Protein AF-A0A8T2MST5-F1 (afdb_monomer_lite)

Organism: NCBI:txid121402

Foldseek 3Di:
DDPPPPPDDDDQQAEEDADDPPPCLVVVLVVVVVVCVVVVFFEFDFPDPDQAQDPPDADDQVRGHPRDPPDDGRYYRGHGHHDLCHVQQQLSVPAPDPVSCVVPLVVSADPPDPRRVHSFDVVCVVLVHDSPDDDDPVNVVVSVVVVD

Structure (mmCIF, N/CA/C/O backbone):
data_AF-A0A8T2MST5-F1
#
_entry.id   AF-A0A8T2MST5-F1
#
loop_
_atom_site.group_PDB
_atom_site.id
_atom_site.type_symbol
_atom_site.label_atom_id
_atom_site.label_alt_id
_atom_site.label_comp_id
_atom_site.label_asym_id
_atom_site.label_entity_id
_atom_site.label_seq_id
_atom_site.pdbx_PDB_ins_code
_atom_site.Cartn_x
_atom_site.Cartn_y
_atom_site.Cartn_z
_atom_site.occupancy
_atom_site.B_iso_or_equiv
_atom_site.auth_seq_id
_atom_site.auth_comp_id
_atom_site.auth_asym_id
_atom_site.auth_atom_id
_atom_site.pdbx_PDB_model_num
ATOM 1 N N . MET A 1 1 ? 18.156 -31.253 3.509 1.00 41.34 1 MET A N 1
ATOM 2 C CA . MET A 1 1 ? 17.808 -29.855 3.189 1.00 41.34 1 MET A CA 1
ATOM 3 C C . MET A 1 1 ? 16.975 -29.353 4.345 1.00 41.34 1 MET A C 1
ATOM 5 O O . MET A 1 1 ? 15.793 -29.662 4.414 1.00 41.34 1 MET A O 1
ATOM 9 N N . ASP A 1 2 ? 17.625 -28.700 5.302 1.00 43.78 2 ASP A N 1
ATOM 10 C CA . ASP A 1 2 ? 16.955 -28.178 6.487 1.00 43.78 2 ASP A CA 1
ATOM 11 C C . ASP A 1 2 ? 16.203 -26.911 6.095 1.00 43.78 2 ASP A C 1
ATOM 13 O O . ASP A 1 2 ? 16.801 -25.905 5.710 1.00 43.78 2 ASP A O 1
ATOM 17 N N . PHE A 1 3 ? 14.874 -26.973 6.151 1.00 49.59 3 PHE A N 1
ATOM 18 C CA . PHE A 1 3 ? 14.028 -25.793 6.070 1.00 49.59 3 PHE A CA 1
ATOM 19 C C . PHE A 1 3 ? 14.332 -24.936 7.299 1.00 49.59 3 PHE A C 1
ATOM 21 O O . PHE A 1 3 ? 13.795 -25.176 8.378 1.00 49.59 3 PHE A O 1
ATOM 28 N N . LEU A 1 4 ? 15.245 -23.975 7.143 1.00 56.22 4 LEU A N 1
ATOM 29 C CA . LEU A 1 4 ? 15.565 -22.970 8.149 1.00 56.22 4 LEU A CA 1
ATOM 30 C C . LEU A 1 4 ? 14.252 -22.398 8.694 1.00 56.22 4 LEU A C 1
ATOM 32 O O . LEU A 1 4 ? 13.506 -21.732 7.973 1.00 56.22 4 LEU A O 1
ATOM 36 N N . THR A 1 5 ? 13.947 -22.686 9.959 1.00 59.44 5 THR A N 1
ATOM 37 C CA . THR A 1 5 ? 12.788 -22.122 10.647 1.00 59.44 5 THR A CA 1
ATOM 38 C C . THR A 1 5 ? 12.939 -20.609 10.632 1.00 59.44 5 THR A C 1
ATOM 40 O O . THR A 1 5 ? 13.826 -20.064 11.292 1.00 59.44 5 THR A O 1
ATOM 43 N N . ALA A 1 6 ? 12.111 -19.938 9.830 1.00 60.19 6 ALA A N 1
ATOM 44 C CA . ALA A 1 6 ? 12.142 -18.491 9.713 1.00 60.19 6 ALA A CA 1
ATOM 45 C C . ALA A 1 6 ? 12.014 -17.859 11.111 1.00 60.19 6 ALA A C 1
ATOM 47 O O . ALA A 1 6 ? 11.219 -18.337 11.927 1.00 60.19 6 ALA A O 1
ATOM 48 N N . PRO A 1 7 ? 12.781 -16.796 11.411 1.00 75.12 7 PRO A N 1
ATOM 49 C CA . PRO A 1 7 ? 12.724 -16.163 12.717 1.00 75.12 7 PRO A CA 1
ATOM 50 C C . PRO A 1 7 ? 11.289 -15.701 13.024 1.00 75.12 7 PRO A C 1
ATOM 52 O O . PRO A 1 7 ? 10.590 -15.226 12.118 1.00 75.12 7 PRO A O 1
ATOM 55 N N . PRO A 1 8 ? 10.839 -15.800 14.288 1.00 78.75 8 PRO A N 1
ATOM 56 C CA . PRO A 1 8 ? 9.490 -15.406 14.674 1.00 78.75 8 PRO A CA 1
ATOM 57 C C . PRO A 1 8 ? 9.236 -13.944 14.288 1.00 78.75 8 PRO A C 1
ATOM 59 O O . PRO A 1 8 ? 10.030 -13.053 14.598 1.00 78.75 8 PRO A O 1
ATOM 62 N N . CYS A 1 9 ? 8.134 -13.680 13.581 1.00 79.44 9 CYS A N 1
ATOM 63 C CA . CYS A 1 9 ? 7.787 -12.336 13.131 1.00 79.44 9 CYS A CA 1
ATOM 64 C C . CYS A 1 9 ? 6.369 -11.932 13.545 1.00 79.44 9 CYS A C 1
ATOM 66 O O . CYS A 1 9 ? 5.465 -12.756 13.649 1.00 79.44 9 CYS A O 1
ATOM 68 N N . SER A 1 10 ? 6.179 -10.632 13.785 1.00 82.75 10 SER A N 1
ATOM 69 C CA . SER A 1 10 ? 4.863 -10.050 14.037 1.00 82.75 10 SER A CA 1
ATOM 70 C C . SER A 1 10 ? 4.224 -9.562 12.732 1.00 82.75 10 SER A C 1
ATOM 72 O O . SER A 1 10 ? 4.914 -8.959 11.892 1.00 82.75 10 SER A O 1
ATOM 74 N N . PRO A 1 11 ? 2.909 -9.781 12.548 1.00 84.44 11 PRO A N 1
ATOM 75 C CA . PRO A 1 11 ? 2.218 -9.392 11.330 1.00 84.44 11 PRO A CA 1
ATOM 76 C C . PRO A 1 11 ? 2.273 -7.875 11.121 1.00 84.44 11 PRO A C 1
ATOM 78 O O . PRO A 1 11 ? 2.083 -7.080 12.047 1.00 84.44 11 PRO A O 1
ATOM 81 N N . LYS A 1 12 ? 2.524 -7.450 9.879 1.00 81.88 12 LYS A N 1
ATOM 82 C CA . LYS A 1 12 ? 2.543 -6.027 9.525 1.00 81.88 12 LYS A CA 1
ATOM 83 C C . LYS A 1 12 ? 1.119 -5.538 9.303 1.00 81.88 12 LYS A C 1
ATOM 85 O O . LYS A 1 1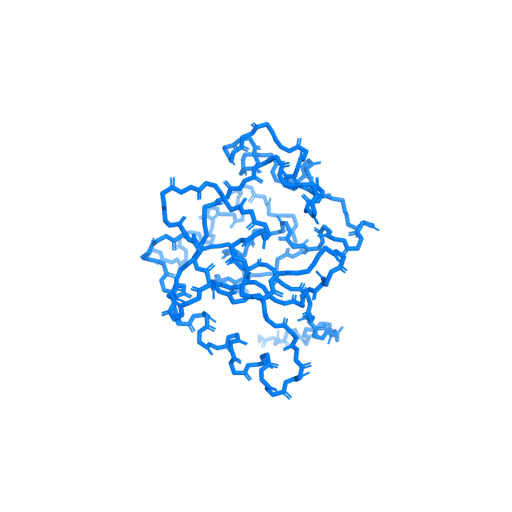2 ? 0.417 -6.008 8.417 1.00 81.88 12 LYS A O 1
ATOM 90 N N . ARG A 1 13 ? 0.700 -4.593 10.144 1.00 81.19 13 ARG A N 1
ATOM 91 C CA . ARG A 1 13 ? -0.658 -4.037 10.140 1.00 81.19 13 ARG A CA 1
ATOM 92 C C . ARG A 1 13 ? -0.780 -2.767 9.312 1.00 81.19 13 ARG A C 1
ATOM 94 O O . ARG A 1 13 ? -1.859 -2.501 8.812 1.00 81.19 13 ARG A O 1
ATOM 101 N N . HIS A 1 14 ? 0.318 -2.037 9.104 1.00 83.38 14 HIS A N 1
ATOM 102 C CA . HIS A 1 14 ? 0.287 -0.800 8.335 1.00 83.38 14 HIS A CA 1
ATOM 103 C C . HIS A 1 14 ? 1.078 -0.896 7.030 1.00 83.38 14 HIS A C 1
ATOM 105 O O . HIS A 1 14 ? 2.312 -0.895 7.048 1.00 83.38 14 HIS A O 1
ATOM 111 N N . VAL A 1 15 ? 0.377 -0.959 5.899 1.00 82.56 15 VAL A N 1
ATOM 112 C CA . VAL A 1 15 ? 0.960 -1.294 4.592 1.00 82.56 15 VAL A CA 1
ATOM 113 C C . VAL A 1 15 ? 0.421 -0.360 3.511 1.00 82.56 15 VAL A C 1
ATOM 115 O O . VAL A 1 15 ? -0.779 -0.144 3.399 1.00 82.56 15 VAL A O 1
ATOM 118 N N . MET A 1 16 ? 1.311 0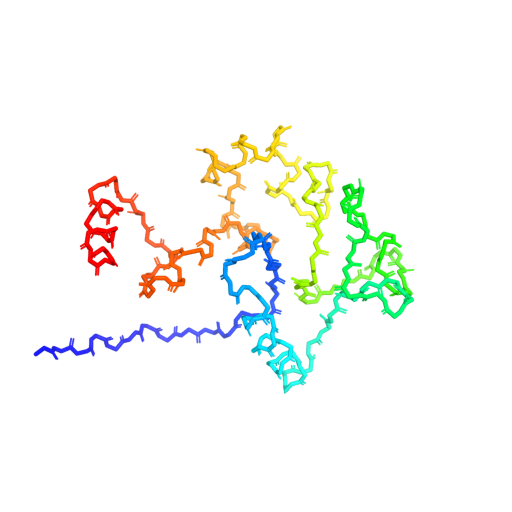.180 2.681 1.00 83.50 16 MET A N 1
ATOM 119 C CA . MET A 1 16 ? 0.937 0.825 1.423 1.00 83.50 16 MET A CA 1
ATOM 120 C C . MET A 1 16 ? 1.415 -0.078 0.295 1.00 83.50 16 MET A C 1
ATOM 122 O O . MET A 1 16 ? 2.615 -0.293 0.150 1.00 83.50 16 MET A O 1
ATOM 126 N N . PHE A 1 17 ? 0.481 -0.624 -0.474 1.00 85.38 17 PHE A N 1
ATOM 127 C CA . PHE A 1 17 ? 0.790 -1.489 -1.600 1.00 85.38 17 PHE A CA 1
ATOM 128 C C . PHE A 1 17 ? 0.783 -0.670 -2.890 1.00 85.38 17 PHE A C 1
ATOM 130 O O . PHE A 1 17 ? -0.274 -0.371 -3.449 1.00 85.38 17 PHE A O 1
ATOM 137 N N . LEU A 1 18 ? 1.975 -0.260 -3.331 1.00 82.56 18 LEU A N 1
ATOM 138 C CA . LEU A 1 18 ? 2.158 0.444 -4.595 1.00 82.56 18 LEU A CA 1
ATOM 139 C C . LEU A 1 18 ? 2.135 -0.566 -5.741 1.00 82.56 18 LEU A C 1
ATOM 141 O O . LEU A 1 18 ? 2.943 -1.489 -5.782 1.00 82.56 18 LEU A O 1
ATOM 145 N N . LYS A 1 19 ? 1.200 -0.378 -6.669 1.00 79.94 19 LYS A N 1
ATOM 146 C CA . LYS A 1 19 ? 0.962 -1.322 -7.757 1.00 79.94 19 LYS A CA 1
ATOM 147 C C . LYS A 1 19 ? 1.567 -0.853 -9.058 1.00 79.94 19 LYS A C 1
ATOM 149 O O . LYS A 1 19 ? 1.346 0.279 -9.482 1.00 79.94 19 LYS A O 1
ATOM 154 N N . THR A 1 20 ? 2.213 -1.785 -9.735 1.00 76.00 20 THR A N 1
ATOM 155 C CA . THR A 1 20 ? 2.483 -1.713 -11.165 1.00 76.00 20 THR A CA 1
ATOM 156 C C . THR A 1 20 ? 1.326 -2.355 -11.936 1.00 76.00 20 THR A C 1
ATOM 158 O O . THR A 1 20 ? 0.594 -3.210 -11.422 1.00 76.00 20 THR A O 1
ATOM 161 N N . HIS A 1 21 ? 1.092 -1.886 -13.161 1.00 74.50 21 HIS A N 1
ATOM 162 C CA . HIS A 1 21 ? 0.044 -2.445 -14.010 1.00 74.50 21 HIS A CA 1
ATOM 163 C C . HIS A 1 21 ? 0.463 -3.819 -14.541 1.00 74.50 21 HIS A C 1
ATOM 165 O O . HIS A 1 21 ? 1.610 -4.008 -14.927 1.00 74.50 21 HIS A O 1
ATOM 171 N N . LYS A 1 22 ? -0.504 -4.748 -14.602 1.00 69.12 22 LYS A N 1
ATOM 172 C CA . LYS A 1 22 ? -0.376 -6.077 -15.234 1.00 69.12 22 LYS A CA 1
ATOM 173 C C . LYS A 1 22 ? 0.639 -7.032 -14.581 1.00 69.12 22 LYS A C 1
ATOM 175 O O . LYS A 1 22 ? 1.131 -7.938 -15.234 1.00 69.12 22 LYS A O 1
ATOM 180 N N . THR A 1 23 ? 0.861 -6.899 -13.275 1.00 75.88 23 THR A N 1
ATOM 181 C CA . THR A 1 23 ? 1.784 -7.743 -12.487 1.00 75.88 23 THR A CA 1
ATOM 182 C C . THR A 1 23 ? 1.073 -8.668 -11.492 1.00 75.88 23 THR A C 1
ATOM 184 O O . THR A 1 23 ? 1.605 -8.995 -10.440 1.00 75.88 23 THR A O 1
ATOM 187 N N . GLY A 1 24 ? -0.189 -9.033 -11.751 1.00 79.81 24 GLY A N 1
ATOM 188 C CA . GLY A 1 24 ? -0.978 -9.846 -10.809 1.00 79.81 24 GLY A CA 1
ATOM 189 C C . GLY A 1 24 ? -1.365 -9.117 -9.511 1.00 79.81 24 GLY A C 1
ATOM 190 O O . GLY A 1 24 ? -1.920 -9.717 -8.590 1.00 79.81 24 GLY A O 1
ATOM 191 N N . SER A 1 25 ? -1.142 -7.803 -9.437 1.00 83.06 25 SER A N 1
ATOM 192 C CA . SER A 1 25 ? -1.382 -6.990 -8.240 1.00 83.06 25 SER A CA 1
ATOM 193 C C . SER A 1 25 ? -2.849 -6.959 -7.773 1.00 83.06 25 SER A C 1
ATOM 195 O O . SER A 1 25 ? -3.114 -6.717 -6.593 1.00 83.06 25 SER A O 1
ATOM 197 N N . THR A 1 26 ? -3.817 -7.265 -8.643 1.00 79.12 26 THR A N 1
ATOM 198 C CA . THR A 1 26 ? -5.232 -7.459 -8.267 1.00 79.12 26 THR A CA 1
ATOM 199 C C . THR A 1 26 ? -5.440 -8.710 -7.410 1.00 79.12 26 THR A C 1
ATOM 201 O O . THR A 1 26 ? -6.237 -8.691 -6.471 1.00 79.12 26 THR A O 1
ATOM 204 N N . THR A 1 27 ? -4.699 -9.788 -7.672 1.00 86.56 27 THR A N 1
ATOM 205 C CA . THR A 1 27 ? -4.744 -11.009 -6.856 1.00 86.56 27 THR A CA 1
ATOM 206 C C . THR A 1 27 ? -4.223 -10.721 -5.453 1.00 86.56 27 THR A C 1
ATOM 208 O O . THR A 1 27 ? -4.913 -10.990 -4.468 1.00 86.56 27 THR A O 1
ATOM 211 N N . VAL A 1 28 ? -3.058 -10.071 -5.360 1.00 88.25 28 VAL A N 1
ATOM 212 C CA . VAL A 1 28 ? -2.453 -9.662 -4.081 1.00 88.25 28 VAL A CA 1
ATOM 213 C C . VAL A 1 28 ? -3.368 -8.703 -3.314 1.00 88.25 28 VAL A C 1
ATOM 215 O O . VAL A 1 28 ? -3.562 -8.865 -2.110 1.00 88.25 28 VAL A O 1
ATOM 218 N N . GLN A 1 29 ? -4.014 -7.753 -4.004 1.00 88.19 29 GLN A N 1
ATOM 219 C CA . GLN A 1 29 ? -5.025 -6.884 -3.397 1.00 88.19 29 GLN A CA 1
ATOM 220 C C . GLN A 1 29 ? -6.139 -7.688 -2.728 1.00 88.19 29 GLN A C 1
ATOM 222 O O . GLN A 1 29 ? -6.459 -7.413 -1.578 1.00 88.19 29 GLN A O 1
ATOM 227 N N . ASN A 1 30 ? -6.730 -8.664 -3.418 1.00 88.12 30 ASN A N 1
ATOM 228 C CA . ASN A 1 30 ? -7.828 -9.456 -2.860 1.00 88.12 30 ASN A CA 1
ATOM 229 C C . ASN A 1 30 ? -7.403 -10.247 -1.617 1.00 88.12 30 ASN A C 1
ATOM 231 O O . ASN A 1 30 ? -8.158 -10.325 -0.648 1.00 88.12 30 ASN A O 1
ATOM 235 N N . VAL A 1 31 ? -6.182 -10.786 -1.610 1.00 91.69 31 VAL A N 1
ATOM 236 C CA . VAL A 1 31 ? -5.608 -11.434 -0.420 1.00 91.69 31 VAL A CA 1
ATOM 237 C C . VAL A 1 31 ? -5.472 -10.432 0.731 1.00 91.69 31 VAL A C 1
ATOM 239 O O . VAL A 1 31 ? -5.921 -10.713 1.844 1.00 91.69 31 VAL A O 1
ATOM 242 N N . MET A 1 32 ? -4.933 -9.237 0.465 1.00 89.44 32 MET A N 1
ATOM 243 C CA . MET A 1 32 ? -4.819 -8.177 1.472 1.00 89.44 32 MET A CA 1
ATOM 244 C C . MET A 1 32 ? -6.185 -7.733 2.007 1.00 89.44 32 MET A C 1
ATOM 246 O O . MET A 1 32 ? -6.321 -7.566 3.213 1.00 89.44 32 MET A O 1
ATOM 250 N N . LEU A 1 33 ? -7.201 -7.578 1.151 1.00 87.19 33 LEU A N 1
ATOM 251 C CA . LEU A 1 33 ? -8.554 -7.179 1.562 1.00 87.19 33 LEU A CA 1
ATOM 252 C C . LEU A 1 33 ? -9.169 -8.166 2.562 1.00 87.19 33 LEU A C 1
ATOM 254 O O . LEU A 1 33 ? -9.715 -7.738 3.575 1.00 87.19 33 LEU A O 1
ATOM 258 N N . ARG A 1 34 ? -9.007 -9.475 2.337 1.00 91.44 34 ARG A N 1
ATOM 259 C CA . ARG A 1 34 ? -9.469 -10.512 3.278 1.00 91.44 34 ARG A CA 1
ATOM 260 C C . ARG A 1 34 ? -8.733 -10.448 4.615 1.00 91.44 34 ARG A C 1
ATOM 262 O O . ARG A 1 34 ? -9.340 -10.622 5.667 1.00 91.44 34 ARG A O 1
ATOM 269 N N . TYR A 1 35 ? -7.423 -10.199 4.583 1.00 90.50 35 TYR A N 1
ATOM 270 C CA . TYR A 1 35 ? -6.631 -10.048 5.802 1.00 90.50 35 TYR A CA 1
ATOM 271 C C . TYR A 1 35 ? -7.034 -8.800 6.597 1.00 90.50 35 TYR A C 1
ATOM 273 O O . TYR A 1 35 ? -7.167 -8.877 7.814 1.00 90.50 35 TYR A O 1
ATOM 281 N N . ILE A 1 36 ? -7.252 -7.673 5.916 1.00 91.00 36 ILE A N 1
ATOM 282 C CA . ILE A 1 36 ? -7.700 -6.413 6.522 1.00 91.00 36 ILE A CA 1
ATOM 283 C C . ILE A 1 36 ? -9.010 -6.621 7.278 1.00 91.00 36 ILE A C 1
ATOM 285 O O . ILE A 1 36 ? -9.095 -6.227 8.438 1.00 91.00 36 ILE A O 1
ATOM 289 N N . ASP A 1 37 ? -9.982 -7.272 6.640 1.00 92.38 37 AS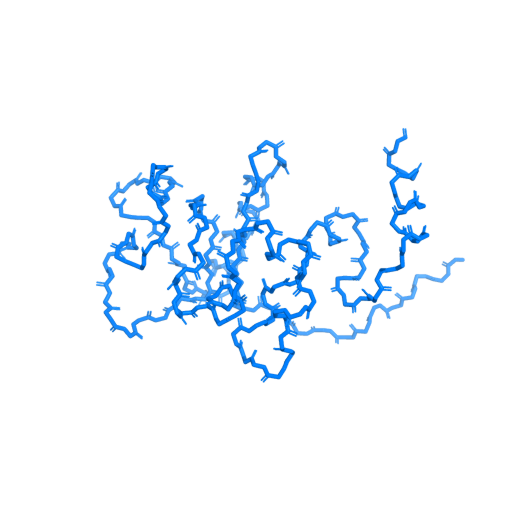P A N 1
ATOM 290 C CA . ASP A 1 37 ? -11.284 -7.581 7.232 1.00 92.38 37 ASP A CA 1
ATOM 291 C C . ASP A 1 37 ? -11.136 -8.486 8.464 1.00 92.38 37 ASP A C 1
ATOM 293 O O . ASP A 1 37 ? -11.475 -8.095 9.579 1.00 92.38 37 ASP A O 1
ATOM 297 N N . LYS A 1 38 ? -10.469 -9.639 8.306 1.00 94.44 38 LYS A N 1
ATOM 298 C CA . LYS A 1 38 ? -10.220 -10.591 9.402 1.00 94.44 38 LYS A CA 1
ATOM 299 C C . LYS A 1 38 ? -9.478 -9.966 10.589 1.00 94.44 38 LYS A C 1
ATOM 301 O O . LYS A 1 38 ? -9.670 -10.375 11.732 1.00 94.44 38 LYS A O 1
ATOM 306 N N . ALA A 1 39 ? -8.581 -9.020 10.324 1.00 92.00 39 ALA A N 1
ATOM 307 C CA . ALA A 1 39 ? -7.746 -8.381 11.331 1.00 92.00 39 ALA A CA 1
ATOM 308 C C . ALA A 1 39 ? -8.337 -7.073 11.885 1.00 92.00 39 ALA A C 1
ATOM 310 O O . ALA A 1 39 ? -7.653 -6.427 12.687 1.00 92.00 39 ALA A O 1
ATOM 311 N N . ASN A 1 40 ? -9.554 -6.682 11.480 1.00 94.69 40 ASN A N 1
ATOM 312 C CA . ASN A 1 40 ? -10.196 -5.412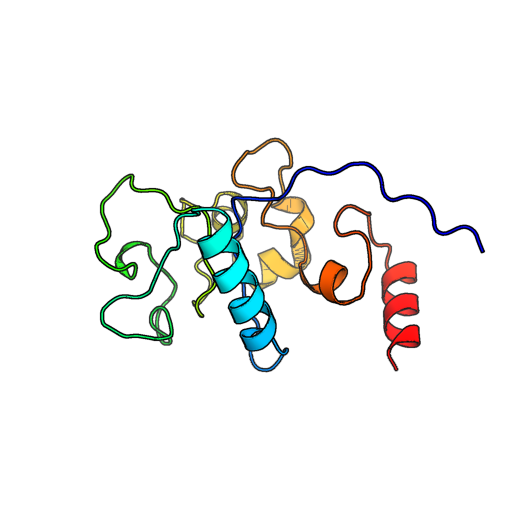 11.834 1.00 94.69 40 ASN A CA 1
ATOM 313 C C . ASN A 1 40 ? -9.292 -4.192 11.563 1.00 94.69 40 ASN A C 1
ATOM 315 O O . ASN A 1 40 ? -9.115 -3.323 12.419 1.00 94.69 40 ASN A O 1
ATOM 319 N N . LEU A 1 41 ? -8.651 -4.157 10.391 1.00 90.69 41 LEU A N 1
ATOM 320 C CA . LEU A 1 41 ? -7.788 -3.056 9.958 1.00 90.69 41 LEU A CA 1
ATOM 321 C C . LEU A 1 41 ? -8.573 -1.998 9.181 1.00 90.69 41 LEU A C 1
ATOM 323 O O . LEU A 1 41 ? -9.493 -2.293 8.420 1.00 90.69 41 LEU A O 1
ATOM 327 N N . THR A 1 42 ? -8.159 -0.744 9.320 1.00 89.19 42 THR A N 1
ATOM 328 C CA . THR A 1 42 ? -8.748 0.375 8.583 1.00 89.19 42 THR A CA 1
ATOM 329 C C . THR A 1 42 ? -8.143 0.498 7.182 1.00 89.19 42 THR A C 1
ATOM 331 O O . THR A 1 42 ? -6.927 0.552 7.001 1.00 89.19 42 THR A O 1
ATOM 334 N N . LEU A 1 43 ? -8.996 0.577 6.160 1.00 91.19 43 LEU A N 1
ATOM 335 C CA . LEU A 1 43 ? -8.582 0.671 4.759 1.00 91.19 43 LEU A CA 1
ATOM 336 C C . LEU A 1 43 ? -8.904 2.043 4.169 1.00 91.19 43 LEU A C 1
ATOM 338 O O . LEU A 1 43 ? -10.039 2.516 4.256 1.00 91.19 43 LEU A O 1
ATOM 342 N N . ALA A 1 44 ? -7.925 2.659 3.504 1.00 91.62 44 ALA A N 1
ATOM 343 C CA . ALA A 1 44 ? -8.190 3.801 2.641 1.00 91.62 44 ALA A CA 1
ATOM 344 C C . ALA A 1 44 ? -8.865 3.306 1.355 1.00 91.62 44 ALA A C 1
ATOM 346 O O . ALA A 1 44 ? -8.271 2.564 0.561 1.00 91.62 44 ALA A O 1
ATOM 347 N N . VAL A 1 45 ? -10.110 3.732 1.148 1.00 91.44 45 VAL A N 1
ATOM 348 C CA . VAL A 1 45 ? -10.907 3.392 -0.037 1.00 91.44 45 VAL A CA 1
ATOM 349 C C . VAL A 1 45 ? -11.164 4.635 -0.897 1.00 91.44 45 VAL A C 1
ATOM 351 O O . VAL A 1 45 ? -11.310 5.726 -0.333 1.00 91.44 45 VAL A O 1
ATOM 354 N N . PRO A 1 46 ? -11.222 4.506 -2.234 1.00 90.38 46 PRO A N 1
ATOM 355 C CA . PRO A 1 46 ? -11.547 5.614 -3.127 1.00 90.38 46 PRO A CA 1
ATOM 356 C C . PRO A 1 46 ? -12.929 6.218 -2.861 1.00 90.38 46 PRO A C 1
ATOM 358 O O . PRO A 1 46 ? -13.827 5.552 -2.342 1.00 90.38 46 PRO A O 1
ATOM 361 N N . GLN A 1 47 ? -13.108 7.484 -3.239 1.00 86.12 47 GLN A N 1
ATOM 362 C CA . GLN A 1 47 ? -14.423 8.131 -3.271 1.00 86.12 47 GLN A CA 1
ATOM 363 C C . GLN A 1 47 ? -15.415 7.375 -4.175 1.00 86.12 47 GLN A C 1
ATOM 365 O O . GLN A 1 47 ? -15.031 6.857 -5.219 1.00 86.12 47 GLN A O 1
ATOM 370 N N . GLU A 1 48 ? -16.690 7.368 -3.771 1.00 74.12 48 GLU A N 1
ATOM 371 C CA . GLU A 1 48 ? -17.861 7.082 -4.624 1.00 74.12 48 GLU A CA 1
ATOM 372 C C . GLU A 1 48 ? -17.769 5.847 -5.536 1.00 74.12 48 GLU A C 1
ATOM 374 O O . GLU A 1 48 ? -17.602 5.980 -6.742 1.00 74.12 48 GLU A O 1
ATOM 379 N N . HIS A 1 49 ? -17.923 4.635 -4.994 1.00 69.44 49 HIS A N 1
ATOM 380 C CA . HIS A 1 49 ? -17.985 3.377 -5.771 1.00 69.44 49 HIS A CA 1
ATOM 381 C C . HIS A 1 49 ? -16.818 3.139 -6.756 1.00 69.44 49 HIS A C 1
ATOM 383 O O . HIS A 1 49 ? -16.872 2.220 -7.571 1.00 69.44 49 HIS A O 1
ATOM 389 N N . ARG A 1 50 ? -15.741 3.930 -6.688 1.00 76.56 50 ARG A N 1
ATOM 390 C CA . ARG A 1 50 ? -14.585 3.775 -7.568 1.00 76.56 50 ARG A CA 1
ATOM 391 C C . ARG A 1 50 ? -13.713 2.624 -7.102 1.00 76.56 50 ARG A C 1
ATOM 393 O O . ARG A 1 50 ? -13.486 2.417 -5.911 1.00 76.56 50 ARG A O 1
ATOM 400 N N . VAL A 1 51 ? -13.139 1.941 -8.083 1.00 77.06 51 VAL A N 1
ATOM 401 C CA . VAL A 1 51 ? -12.155 0.871 -7.878 1.00 77.06 51 VAL A CA 1
ATOM 402 C C . VAL A 1 51 ? -10.718 1.404 -7.781 1.00 77.06 51 VAL A C 1
ATOM 404 O O . VAL A 1 51 ? -9.826 0.701 -7.303 1.00 77.06 51 VAL A O 1
ATOM 407 N N . THR A 1 52 ? -10.482 2.661 -8.179 1.00 80.38 52 THR A N 1
ATOM 408 C CA . THR A 1 52 ? -9.165 3.320 -8.190 1.00 80.38 52 THR A CA 1
ATOM 409 C C . THR A 1 52 ? -9.223 4.736 -7.601 1.00 80.38 52 THR A C 1
ATOM 411 O O . THR A 1 52 ? -10.241 5.431 -7.664 1.00 80.38 52 THR A O 1
ATOM 414 N N . PHE A 1 53 ? -8.112 5.191 -7.019 1.00 77.62 53 PHE A N 1
ATOM 415 C CA . PHE A 1 53 ? -7.891 6.594 -6.684 1.00 77.62 53 PHE A CA 1
ATOM 416 C C . PHE A 1 53 ? -7.469 7.339 -7.954 1.00 77.62 53 PHE A C 1
ATOM 418 O O . PHE A 1 53 ? -6.343 7.170 -8.406 1.00 77.62 53 PHE A O 1
ATOM 425 N N . VAL A 1 54 ? -8.389 8.141 -8.505 1.00 75.56 54 VAL A N 1
ATOM 426 C CA . VAL A 1 54 ? -8.229 9.077 -9.643 1.00 75.56 54 VAL A CA 1
ATOM 427 C C . VAL A 1 54 ? -7.043 8.768 -10.569 1.00 75.56 54 VAL A C 1
ATOM 429 O O . VAL A 1 54 ? -5.921 9.211 -10.341 1.00 75.56 54 VAL A O 1
ATOM 432 N N . GLU A 1 55 ? -7.313 8.096 -11.683 1.00 66.94 55 GLU A N 1
ATOM 433 C CA . GLU A 1 55 ? -6.274 7.594 -12.597 1.00 66.94 55 GLU A CA 1
ATOM 434 C C . GLU A 1 55 ? -5.483 8.687 -13.316 1.00 66.94 55 GLU A C 1
ATOM 436 O O . GLU A 1 55 ? -4.368 8.455 -13.763 1.00 66.94 55 GLU A O 1
ATOM 441 N N . THR A 1 56 ? -6.014 9.902 -13.417 1.00 71.25 56 THR A N 1
ATOM 442 C CA . THR A 1 56 ? -5.363 10.992 -14.154 1.00 71.25 56 THR A CA 1
ATOM 443 C C . THR A 1 56 ? -4.514 11.899 -13.271 1.00 71.25 56 THR A C 1
ATOM 445 O O . THR A 1 56 ? -3.661 12.619 -13.787 1.00 71.25 56 THR A O 1
ATOM 448 N N . LYS A 1 57 ? -4.670 11.855 -11.942 1.00 77.81 57 LYS A N 1
ATOM 449 C CA . LYS A 1 57 ? -4.026 12.800 -11.014 1.00 77.81 57 LYS A CA 1
ATOM 450 C C . LYS A 1 57 ? -3.145 12.074 -10.008 1.00 77.81 57 LYS A C 1
ATOM 452 O O . LYS A 1 57 ? -3.449 10.966 -9.591 1.00 77.81 57 LYS A O 1
ATOM 457 N N . MET A 1 58 ? -2.067 12.733 -9.587 1.00 81.19 58 MET A N 1
ATOM 458 C CA . MET A 1 58 ? -1.259 12.282 -8.451 1.00 81.19 58 MET A CA 1
ATOM 459 C C . MET A 1 58 ? -2.134 12.134 -7.205 1.00 81.19 58 MET A C 1
ATOM 461 O O . MET A 1 58 ? -2.994 12.985 -6.963 1.00 81.19 58 MET A O 1
ATOM 465 N N . PHE A 1 59 ? -1.907 11.073 -6.429 1.00 85.31 59 PHE A N 1
ATOM 466 C CA . PHE A 1 59 ? -2.670 10.772 -5.224 1.00 85.31 59 PHE A CA 1
ATOM 467 C C . PHE A 1 59 ? -2.664 11.942 -4.238 1.00 85.31 59 PHE A C 1
ATOM 469 O O . PHE A 1 59 ? -1.661 12.633 -4.056 1.00 85.31 59 PHE A O 1
ATOM 476 N N . SER A 1 60 ? -3.805 12.140 -3.588 1.00 85.81 60 SER A N 1
ATOM 477 C CA . SER A 1 60 ? -3.977 13.065 -2.480 1.00 85.81 60 SER A CA 1
ATOM 478 C C . SER A 1 60 ? -4.988 12.456 -1.504 1.00 85.81 60 SER A C 1
ATOM 480 O O . SER A 1 60 ? -5.979 11.877 -1.966 1.00 85.81 60 SER A O 1
ATOM 482 N N . PRO A 1 61 ? -4.803 12.614 -0.180 1.00 85.81 61 PRO A N 1
ATOM 483 C CA . PRO A 1 61 ? -5.715 12.095 0.839 1.00 85.81 61 PRO A CA 1
ATOM 484 C C . PRO A 1 61 ? -7.178 12.499 0.632 1.00 85.81 61 PRO A C 1
ATOM 486 O O . PRO A 1 61 ? -8.084 11.751 0.989 1.00 85.81 61 PRO A O 1
ATOM 489 N N . LYS A 1 62 ? -7.423 13.636 -0.033 1.00 87.50 62 LYS A N 1
ATOM 490 C CA . LYS A 1 62 ? -8.770 14.096 -0.394 1.00 87.50 62 LYS A CA 1
ATOM 491 C C . LYS A 1 62 ? -9.552 13.115 -1.268 1.00 87.50 62 LYS A C 1
ATOM 493 O O . LYS A 1 62 ? -10.768 13.197 -1.288 1.00 87.50 62 LYS A O 1
ATOM 498 N N . TYR A 1 63 ? -8.887 12.205 -1.983 1.00 89.31 63 TYR A N 1
ATOM 499 C CA . TYR A 1 63 ? -9.546 11.181 -2.803 1.00 89.31 63 TYR A CA 1
ATOM 500 C C . TYR A 1 63 ? -10.003 9.961 -1.997 1.00 89.31 63 TYR A C 1
ATOM 502 O O . TYR A 1 63 ? -10.579 9.033 -2.566 1.00 89.31 63 TYR A O 1
ATOM 510 N N . ILE A 1 64 ? -9.745 9.940 -0.688 1.00 90.88 64 ILE A N 1
ATOM 511 C CA . ILE A 1 64 ? -10.249 8.912 0.215 1.00 90.88 64 ILE A CA 1
ATOM 512 C C . ILE A 1 64 ? -11.713 9.213 0.546 1.00 90.88 64 ILE A C 1
ATOM 514 O O . ILE A 1 64 ? -12.089 10.353 0.833 1.00 90.88 64 ILE A O 1
ATOM 518 N N . ARG A 1 65 ? -12.554 8.177 0.526 1.00 90.75 65 ARG A N 1
ATOM 519 C CA . ARG A 1 65 ? -13.961 8.284 0.920 1.00 90.75 65 ARG A CA 1
ATOM 520 C C . ARG A 1 65 ? -14.080 8.803 2.350 1.00 90.75 65 ARG A C 1
ATOM 522 O O . ARG A 1 65 ? -13.458 8.259 3.263 1.00 90.75 65 ARG A O 1
ATOM 529 N N . ASN A 1 66 ? -14.928 9.811 2.546 1.00 89.62 66 ASN A N 1
ATOM 530 C CA . ASN A 1 66 ? -15.153 10.450 3.846 1.00 89.62 66 ASN A CA 1
ATOM 531 C C . ASN A 1 66 ? -13.841 10.919 4.499 1.00 89.62 66 ASN A C 1
ATOM 533 O O . ASN A 1 66 ? -13.624 10.710 5.698 1.00 89.62 66 ASN A O 1
ATOM 537 N N . TYR A 1 67 ? -12.943 11.497 3.694 1.00 88.75 67 TYR A N 1
ATOM 538 C CA . TYR A 1 67 ? -11.687 12.057 4.174 1.00 88.75 67 TYR A CA 1
ATOM 539 C C . TYR A 1 67 ? -11.930 13.077 5.296 1.00 88.75 67 TYR A C 1
ATOM 541 O O . TYR A 1 67 ? -12.780 13.960 5.186 1.00 88.75 67 TYR A O 1
ATOM 549 N N . LYS A 1 68 ? -11.155 12.948 6.374 1.00 87.38 68 LYS A N 1
ATOM 550 C CA . LYS A 1 68 ? -11.090 13.895 7.489 1.00 87.38 68 LYS A CA 1
ATOM 551 C C . LYS A 1 68 ? -9.620 14.155 7.784 1.00 87.38 68 LYS A C 1
ATOM 553 O O . LYS A 1 68 ? -8.851 13.199 7.894 1.00 87.38 68 LYS A O 1
ATOM 558 N N . ALA A 1 69 ? -9.235 15.422 7.910 1.00 85.38 69 ALA A N 1
ATOM 559 C CA . ALA A 1 69 ? -7.869 15.780 8.276 1.00 85.38 69 ALA A CA 1
ATOM 560 C C . ALA A 1 69 ? -7.480 15.105 9.604 1.00 85.38 69 ALA A C 1
ATOM 562 O O . ALA A 1 69 ? -8.285 15.049 10.532 1.00 85.38 69 ALA A O 1
ATOM 563 N N . GLY A 1 70 ? -6.274 14.537 9.668 1.00 78.38 70 GLY A N 1
ATOM 564 C CA . GLY A 1 70 ? -5.780 13.803 10.840 1.00 78.38 70 GLY A CA 1
ATOM 565 C C . GLY A 1 70 ? -6.270 12.355 10.970 1.00 78.38 70 GLY A C 1
ATOM 566 O O . GLY A 1 70 ? -5.728 11.612 11.785 1.00 78.38 70 GLY A O 1
ATOM 567 N N . LYS A 1 71 ? -7.238 11.906 10.157 1.00 82.75 71 LYS A N 1
ATOM 568 C CA . LYS A 1 71 ? -7.656 10.498 10.144 1.00 82.75 71 LYS A CA 1
ATOM 569 C C . LYS A 1 71 ? -6.578 9.628 9.498 1.00 82.75 71 LYS A C 1
ATOM 571 O O . LYS A 1 71 ? -6.142 9.895 8.380 1.00 82.75 71 LYS A O 1
ATOM 576 N N . THR A 1 72 ? -6.195 8.560 10.185 1.00 84.69 72 THR A N 1
ATOM 577 C CA . THR A 1 72 ? -5.215 7.585 9.706 1.00 84.69 72 THR A CA 1
ATOM 578 C C . THR A 1 72 ? -5.898 6.330 9.170 1.00 84.69 72 THR A C 1
ATOM 580 O O . THR A 1 72 ? -7.066 6.060 9.454 1.00 84.69 72 THR A O 1
ATOM 583 N N . TYR A 1 73 ? -5.156 5.585 8.355 1.00 86.38 73 TYR A N 1
ATOM 584 C CA . TYR A 1 73 ? -5.572 4.304 7.801 1.00 86.38 73 TYR A CA 1
ATOM 585 C C . TYR A 1 73 ? -4.419 3.318 7.936 1.00 86.38 73 TYR A C 1
ATOM 587 O O . TYR A 1 73 ? -3.251 3.689 7.779 1.00 86.38 73 TYR A O 1
ATOM 595 N N . ASP A 1 74 ? -4.748 2.064 8.203 1.00 85.00 74 ASP A N 1
ATOM 596 C CA . ASP A 1 74 ? -3.771 0.995 8.312 1.00 85.00 74 ASP A CA 1
ATOM 597 C C . ASP A 1 74 ? -3.259 0.590 6.932 1.00 85.00 74 ASP A C 1
ATOM 599 O O . ASP A 1 74 ? -2.048 0.509 6.717 1.00 85.00 74 ASP A O 1
ATOM 603 N N . VAL A 1 75 ? -4.162 0.397 5.966 1.00 85.00 75 VAL A N 1
ATOM 604 C CA . VAL A 1 75 ? -3.792 -0.121 4.646 1.00 85.00 75 VAL A CA 1
ATOM 605 C C . VAL A 1 75 ? -4.283 0.756 3.496 1.00 85.00 75 VAL A C 1
ATOM 607 O O . VAL A 1 75 ? -5.409 1.251 3.496 1.00 85.00 75 VAL A O 1
ATOM 610 N N . ILE A 1 76 ? -3.434 0.917 2.476 1.00 89.06 76 ILE A N 1
ATOM 611 C CA . ILE A 1 76 ? -3.784 1.479 1.164 1.00 89.06 76 ILE A CA 1
ATOM 612 C C . ILE A 1 76 ? -3.393 0.457 0.103 1.00 89.06 76 ILE A C 1
ATOM 614 O O . ILE A 1 76 ? -2.226 0.087 0.005 1.00 89.06 76 I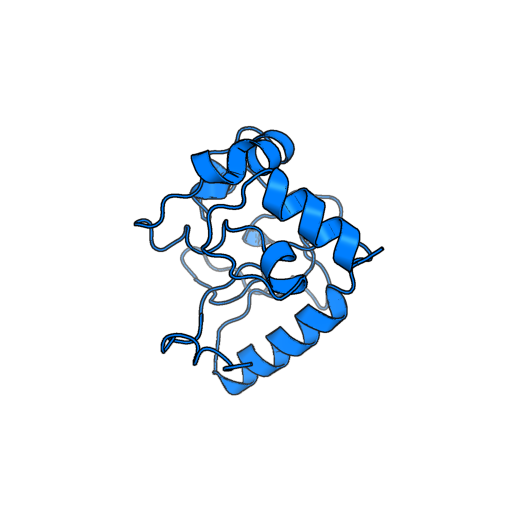LE A O 1
ATOM 618 N N . THR A 1 77 ? -4.363 -0.004 -0.685 1.00 87.94 77 THR A N 1
ATOM 619 C CA . THR A 1 77 ? -4.126 -1.030 -1.715 1.00 87.94 77 THR A CA 1
ATOM 620 C C . THR A 1 77 ? -4.708 -0.675 -3.080 1.00 87.94 77 THR A C 1
ATOM 622 O O . THR A 1 77 ? -4.233 -1.174 -4.089 1.00 87.94 77 THR A O 1
ATOM 625 N N . HIS A 1 78 ? -5.722 0.188 -3.174 1.00 89.38 78 HIS A N 1
ATOM 626 C CA . HIS A 1 78 ? -6.326 0.532 -4.467 1.00 89.38 78 HIS A CA 1
ATOM 627 C C . HIS A 1 78 ? -5.334 1.275 -5.374 1.00 89.38 78 HIS A C 1
ATOM 629 O O . HIS A 1 78 ? -4.428 1.950 -4.883 1.00 89.38 78 HIS A O 1
ATOM 635 N N . HIS A 1 79 ? -5.508 1.144 -6.695 1.00 85.69 79 HIS A N 1
ATOM 636 C CA . HIS A 1 79 ? -4.662 1.835 -7.673 1.00 85.69 79 HIS A CA 1
ATOM 637 C C . HIS A 1 79 ? -4.610 3.330 -7.375 1.00 85.69 79 HIS A C 1
ATOM 639 O O . HIS A 1 79 ? -5.644 3.948 -7.138 1.00 85.69 79 HIS A O 1
ATOM 645 N N . LEU A 1 80 ? -3.409 3.895 -7.399 1.00 86.19 80 LEU A N 1
ATOM 646 C CA . LEU A 1 80 ? -3.159 5.317 -7.222 1.00 86.19 80 LEU A CA 1
ATOM 647 C C . LEU A 1 80 ? -1.942 5.716 -8.044 1.00 86.19 80 LEU A C 1
ATOM 649 O O . LEU A 1 80 ? -1.049 4.898 -8.276 1.00 86.19 80 LEU A O 1
ATOM 653 N N . ARG A 1 81 ? -1.875 6.984 -8.446 1.00 79.56 81 ARG A N 1
ATOM 654 C CA . ARG A 1 81 ? -0.641 7.547 -8.994 1.00 79.56 81 ARG A CA 1
ATOM 655 C C . ARG A 1 81 ? 0.225 8.073 -7.868 1.00 79.56 81 ARG A C 1
ATOM 657 O O . ARG A 1 81 ? -0.230 8.870 -7.049 1.00 79.56 81 ARG A O 1
ATOM 664 N N . PHE A 1 82 ? 1.476 7.639 -7.856 1.00 76.50 82 PHE A N 1
ATOM 665 C CA . PHE A 1 82 ? 2.456 8.081 -6.879 1.00 76.50 82 PHE A CA 1
ATOM 666 C C . PHE A 1 82 ? 2.581 9.615 -6.852 1.00 76.50 82 PHE A C 1
ATOM 668 O O . PHE A 1 82 ? 2.626 10.255 -7.904 1.00 76.50 82 PHE A O 1
ATOM 675 N N . ASN A 1 83 ? 2.628 10.195 -5.649 1.00 74.88 83 ASN A N 1
ATOM 676 C CA . ASN A 1 83 ? 2.816 11.627 -5.441 1.00 74.88 83 ASN A CA 1
ATOM 677 C C . ASN A 1 83 ? 4.038 11.873 -4.537 1.00 74.88 83 ASN A C 1
ATOM 679 O O . ASN A 1 83 ? 3.919 11.724 -3.320 1.00 74.88 83 ASN A O 1
ATOM 683 N N . PRO A 1 84 ? 5.188 12.295 -5.090 1.00 65.31 84 PRO A N 1
ATOM 684 C CA . PRO A 1 84 ? 6.389 12.576 -4.302 1.00 65.31 84 PRO A CA 1
ATOM 685 C C . PRO A 1 84 ? 6.267 13.839 -3.440 1.00 65.31 84 PRO A C 1
ATOM 687 O O . PRO A 1 84 ? 7.157 14.136 -2.661 1.00 65.31 84 PRO A O 1
ATOM 690 N N . LYS A 1 85 ? 5.191 14.626 -3.568 1.00 68.50 85 LYS A N 1
ATOM 691 C CA . LYS A 1 85 ? 4.961 15.816 -2.732 1.00 68.50 85 LYS A CA 1
ATOM 692 C C . LYS A 1 85 ? 4.094 15.523 -1.508 1.00 68.50 85 LYS A C 1
ATOM 694 O O . LYS A 1 85 ? 3.858 16.426 -0.707 1.00 68.50 85 LYS A O 1
ATOM 699 N N . GLU A 1 86 ? 3.598 14.294 -1.370 1.00 67.81 86 GLU A N 1
ATOM 700 C CA . GLU A 1 86 ? 2.703 13.928 -0.277 1.00 67.81 86 GLU A CA 1
ATOM 701 C C . GLU A 1 86 ? 3.481 13.720 1.027 1.00 67.81 86 GLU A C 1
ATOM 703 O O . GLU A 1 86 ? 4.235 12.759 1.166 1.00 67.81 86 GLU A O 1
ATOM 708 N N . LYS A 1 87 ? 3.287 14.627 1.990 1.00 62.16 87 LYS A N 1
ATOM 709 C CA . LYS A 1 87 ? 4.058 14.699 3.244 1.00 62.16 87 LYS A CA 1
ATOM 710 C C . LYS A 1 87 ? 3.670 13.618 4.249 1.00 62.16 87 LYS A C 1
ATOM 712 O O . LYS A 1 87 ? 4.446 13.322 5.157 1.00 62.16 87 LYS A O 1
ATOM 717 N N . ASP A 1 88 ? 2.503 12.999 4.077 1.00 59.78 88 ASP A N 1
ATOM 718 C CA . ASP A 1 88 ? 2.048 11.919 4.954 1.00 59.78 88 ASP A CA 1
ATOM 719 C C . ASP A 1 88 ? 2.919 10.656 4.873 1.00 59.78 88 ASP A C 1
ATOM 721 O O . ASP A 1 88 ? 2.863 9.815 5.782 1.00 59.78 88 ASP A O 1
ATOM 725 N N . PHE A 1 89 ? 3.776 10.558 3.848 1.00 60.91 89 PHE A N 1
ATOM 726 C CA . PHE A 1 89 ? 4.684 9.443 3.604 1.00 60.91 89 PHE A CA 1
ATOM 727 C C . PHE A 1 89 ? 6.149 9.924 3.449 1.00 60.91 89 PHE A C 1
ATOM 729 O O . PHE A 1 89 ? 6.613 10.144 2.333 1.00 60.91 89 PHE A O 1
ATOM 736 N N . PRO A 1 90 ? 6.922 10.052 4.545 1.00 61.69 90 PRO A N 1
ATOM 737 C CA . PRO A 1 90 ? 8.198 10.791 4.584 1.00 61.69 90 PRO A CA 1
ATOM 738 C C . PRO A 1 90 ? 9.294 10.309 3.622 1.00 61.69 90 PRO A C 1
ATOM 740 O O . PRO A 1 90 ? 10.051 11.098 3.058 1.00 61.69 90 PRO A O 1
ATOM 743 N N . ALA A 1 91 ? 9.399 8.999 3.416 1.00 60.34 91 ALA A N 1
ATOM 744 C CA . ALA A 1 91 ? 10.339 8.435 2.448 1.00 60.34 91 ALA A CA 1
ATOM 745 C C . ALA A 1 91 ? 9.962 8.730 0.994 1.00 60.34 91 ALA A C 1
ATOM 747 O O . ALA A 1 91 ? 10.811 8.804 0.118 1.00 60.34 91 ALA A O 1
ATOM 748 N N . PHE A 1 92 ? 8.677 8.906 0.732 1.00 62.66 92 PHE A N 1
ATOM 749 C CA . PHE A 1 92 ? 8.190 9.243 -0.590 1.00 62.66 92 PHE A CA 1
ATOM 750 C C . PHE A 1 92 ? 8.221 10.757 -0.814 1.00 62.66 92 PHE A C 1
ATOM 752 O O . PHE A 1 92 ? 8.530 11.199 -1.915 1.00 62.66 92 PHE A O 1
ATOM 759 N N . SER A 1 93 ? 7.990 11.541 0.246 1.00 65.00 93 SER A N 1
ATOM 760 C CA . SER A 1 93 ? 8.024 13.006 0.221 1.00 65.00 93 SER A CA 1
ATOM 761 C C . SER A 1 93 ? 9.424 13.603 0.053 1.00 65.00 93 SER A C 1
ATOM 763 O O . SER A 1 93 ? 9.567 14.791 -0.218 1.00 65.00 93 SER A O 1
ATOM 765 N N . SER A 1 94 ? 10.462 12.808 0.324 1.00 68.56 94 SER A N 1
ATOM 766 C CA . SER A 1 94 ? 11.870 13.216 0.246 1.00 68.56 94 SER A CA 1
ATOM 767 C C . SER A 1 94 ? 12.515 12.918 -1.110 1.00 68.56 94 SER A C 1
ATOM 769 O O . SER A 1 94 ? 13.598 13.435 -1.385 1.00 68.56 94 SER A O 1
ATOM 771 N N . ALA A 1 95 ? 11.855 12.132 -1.964 1.00 71.94 95 ALA A N 1
ATOM 772 C CA . ALA A 1 95 ? 12.320 11.852 -3.315 1.00 71.94 95 ALA A CA 1
ATOM 773 C C . ALA A 1 95 ? 11.913 12.969 -4.286 1.00 71.94 95 ALA A C 1
ATOM 775 O O . ALA A 1 95 ? 10.807 13.506 -4.221 1.00 71.94 95 ALA A O 1
ATOM 776 N N . LYS A 1 96 ? 12.800 13.307 -5.226 1.00 73.62 96 LYS A N 1
ATOM 777 C CA . LYS A 1 96 ? 12.553 14.360 -6.225 1.00 73.62 96 LYS A CA 1
ATOM 778 C C . LYS A 1 96 ? 11.597 13.901 -7.331 1.00 73.62 96 LYS A C 1
ATOM 780 O O . LYS A 1 96 ? 10.871 14.716 -7.897 1.00 73.62 96 LYS A O 1
ATOM 785 N N . SER A 1 97 ? 11.592 12.605 -7.639 1.00 66.12 97 SER A N 1
ATOM 786 C CA . SER A 1 97 ? 10.733 11.964 -8.640 1.00 66.12 97 SER A CA 1
ATOM 787 C C . SER A 1 97 ? 10.521 10.482 -8.305 1.00 66.12 97 SER A C 1
ATOM 789 O O . SER A 1 97 ? 11.175 9.939 -7.414 1.00 66.12 97 SER A O 1
ATOM 791 N N . LEU A 1 98 ? 9.606 9.813 -9.020 1.00 58.06 98 LEU A N 1
ATOM 792 C CA . LEU A 1 98 ? 9.442 8.358 -8.906 1.00 58.06 98 LEU A CA 1
ATOM 793 C C . LEU A 1 98 ? 10.727 7.622 -9.307 1.00 58.06 98 LEU A C 1
ATOM 795 O O . LEU A 1 98 ? 11.121 6.676 -8.643 1.00 58.06 98 LEU A O 1
ATOM 799 N N . GLU A 1 99 ? 11.388 8.072 -10.367 1.00 57.50 99 GLU A N 1
ATOM 800 C CA . GLU A 1 99 ? 12.622 7.461 -10.860 1.00 57.50 99 GLU A CA 1
ATOM 801 C C . GLU A 1 99 ? 13.787 7.638 -9.879 1.00 57.50 99 GLU A C 1
ATOM 803 O O . GLU A 1 99 ? 14.487 6.679 -9.572 1.00 57.50 99 GLU A O 1
ATOM 808 N N . ASP A 1 100 ? 13.929 8.827 -9.284 1.00 68.56 100 ASP A N 1
ATOM 809 C CA . ASP A 1 100 ? 14.885 9.072 -8.199 1.00 68.56 100 ASP A CA 1
ATOM 810 C C . ASP A 1 100 ? 14.603 8.166 -6.992 1.00 68.56 100 ASP A C 1
ATOM 812 O O . ASP A 1 100 ? 15.526 7.590 -6.417 1.00 68.56 100 ASP A O 1
ATOM 816 N N . PHE A 1 101 ? 13.328 7.981 -6.642 1.00 66.12 101 PHE A N 1
ATOM 817 C CA . PHE A 1 101 ? 12.930 7.062 -5.581 1.00 66.12 101 PHE A CA 1
ATOM 818 C C . PHE A 1 101 ? 13.280 5.605 -5.905 1.00 66.12 101 PHE A C 1
ATOM 820 O O . PHE A 1 101 ? 13.815 4.921 -5.041 1.00 66.12 101 PHE A O 1
ATOM 827 N N . LEU A 1 102 ? 13.000 5.125 -7.119 1.00 59.75 102 LEU A N 1
ATOM 828 C CA . LEU A 1 102 ? 13.268 3.739 -7.516 1.00 59.75 102 LEU A CA 1
ATOM 829 C C . LEU A 1 102 ? 14.775 3.453 -7.588 1.00 59.75 102 LEU A C 1
ATOM 831 O O . LEU A 1 102 ? 15.229 2.456 -7.030 1.00 59.75 102 LEU A O 1
ATOM 835 N N . ASN A 1 103 ? 15.551 4.366 -8.178 1.00 60.78 103 ASN A N 1
ATOM 836 C CA . ASN A 1 103 ? 17.000 4.218 -8.328 1.00 60.78 103 ASN A CA 1
ATOM 837 C C . ASN A 1 103 ? 17.756 4.401 -7.003 1.00 60.78 103 ASN A C 1
ATOM 839 O O . ASN A 1 103 ? 18.840 3.852 -6.828 1.00 60.78 103 ASN A O 1
ATOM 843 N N . ASN A 1 104 ? 17.184 5.138 -6.042 1.00 62.59 104 ASN A N 1
ATOM 844 C CA . ASN A 1 104 ? 17.822 5.439 -4.759 1.00 62.59 104 ASN A CA 1
ATOM 845 C C . ASN A 1 104 ? 16.956 5.045 -3.549 1.00 62.59 104 ASN A C 1
ATOM 847 O O . ASN A 1 104 ? 17.043 5.675 -2.496 1.00 62.59 104 ASN A O 1
ATOM 851 N N . ALA A 1 105 ? 16.134 3.995 -3.644 1.00 61.91 105 ALA A N 1
ATOM 852 C CA . ALA A 1 105 ? 15.145 3.650 -2.609 1.00 61.91 105 ALA A CA 1
ATOM 853 C C . ALA A 1 105 ? 15.753 3.493 -1.200 1.00 61.91 105 ALA A C 1
ATOM 855 O O . ALA A 1 105 ? 15.152 3.893 -0.199 1.00 61.91 105 ALA A O 1
ATOM 856 N N . ARG A 1 106 ? 16.991 2.977 -1.108 1.00 60.62 106 ARG A N 1
ATOM 857 C CA . ARG A 1 106 ? 17.732 2.848 0.161 1.00 60.62 106 ARG A CA 1
ATOM 858 C C . ARG A 1 106 ? 18.052 4.196 0.813 1.00 60.62 106 ARG A C 1
ATOM 860 O O . ARG A 1 106 ? 18.006 4.281 2.035 1.00 60.62 106 ARG A O 1
ATOM 867 N N . LYS A 1 107 ? 18.323 5.243 0.026 1.00 68.94 107 LYS A N 1
ATOM 868 C CA . LYS A 1 107 ? 18.589 6.609 0.516 1.00 68.94 107 LYS A CA 1
ATOM 869 C C . LYS A 1 107 ? 17.377 7.189 1.245 1.00 68.94 107 LYS A C 1
ATOM 871 O O . LYS A 1 107 ? 17.528 7.897 2.235 1.00 68.94 107 LYS A O 1
ATOM 876 N N . TYR A 1 108 ? 16.180 6.877 0.759 1.00 65.44 108 TYR A N 1
ATOM 877 C CA . TYR A 1 108 ? 14.927 7.403 1.298 1.00 65.44 108 TYR A CA 1
ATOM 878 C C . TYR A 1 108 ? 14.328 6.514 2.403 1.00 65.44 108 TYR A C 1
ATOM 880 O O . TYR A 1 108 ? 13.427 6.928 3.137 1.00 65.44 108 TYR A O 1
ATOM 888 N N . HIS A 1 109 ? 14.859 5.303 2.584 1.00 63.28 109 HIS A N 1
ATOM 889 C CA . HIS A 1 109 ? 14.442 4.374 3.626 1.00 63.28 109 HIS A CA 1
ATOM 890 C C . HIS A 1 109 ? 15.161 4.646 4.962 1.00 63.28 109 HIS A C 1
ATOM 892 O O . HIS A 1 109 ? 16.301 4.239 5.179 1.00 63.28 109 HIS A O 1
ATOM 898 N N . ASN A 1 110 ? 14.447 5.240 5.923 1.00 65.19 110 ASN A N 1
ATOM 899 C CA . ASN A 1 110 ? 14.894 5.327 7.322 1.00 65.19 110 ASN A CA 1
ATOM 900 C C . ASN A 1 110 ? 14.142 4.317 8.206 1.00 65.19 110 ASN A C 1
ATOM 902 O O . ASN A 1 110 ? 12.982 4.539 8.545 1.00 65.19 110 ASN A O 1
ATOM 906 N N . ALA A 1 111 ? 14.814 3.242 8.630 1.00 57.59 111 ALA A N 1
ATOM 907 C CA . ALA A 1 111 ? 14.223 2.151 9.416 1.00 57.59 111 ALA A CA 1
ATOM 908 C C . ALA A 1 111 ? 13.692 2.569 10.802 1.00 57.59 111 ALA A C 1
ATOM 910 O O . ALA A 1 111 ? 12.841 1.881 11.362 1.00 57.59 111 ALA A O 1
ATOM 911 N N . ARG A 1 112 ? 14.187 3.683 11.358 1.00 60.81 112 ARG A N 1
ATOM 912 C CA . ARG A 1 112 ? 13.777 4.201 12.674 1.00 60.81 112 ARG A CA 1
ATOM 913 C C . ARG A 1 112 ? 12.515 5.057 12.599 1.00 60.81 112 ARG A C 1
ATOM 915 O O . ARG A 1 112 ? 11.917 5.358 13.625 1.00 60.81 112 ARG A O 1
ATOM 922 N N . HIS A 1 113 ? 12.095 5.445 11.394 1.00 61.34 113 HIS A N 1
ATOM 923 C CA . HIS A 1 113 ? 10.904 6.258 11.211 1.00 61.34 113 HIS A CA 1
ATOM 924 C C . HIS A 1 113 ? 9.661 5.348 11.093 1.00 61.34 113 HIS A C 1
ATOM 926 O O . HIS A 1 113 ? 9.579 4.557 10.149 1.00 61.34 113 HIS A O 1
ATOM 932 N N . PRO A 1 114 ? 8.643 5.466 11.971 1.00 54.78 114 PRO A N 1
ATOM 933 C CA . PRO A 1 114 ? 7.504 4.529 12.039 1.00 54.78 114 PRO A CA 1
ATOM 934 C C . PRO A 1 114 ? 6.653 4.479 10.753 1.00 54.78 114 PRO A C 1
ATOM 936 O O . PRO A 1 114 ? 5.917 3.522 10.488 1.00 54.78 114 PRO A O 1
ATOM 939 N N . LYS A 1 115 ? 6.785 5.500 9.900 1.00 53.78 115 LYS A N 1
ATOM 940 C CA . LYS A 1 115 ? 6.140 5.580 8.582 1.00 53.78 115 LYS A CA 1
ATOM 941 C C . LYS A 1 115 ? 6.961 4.996 7.408 1.00 53.78 115 LYS A C 1
ATOM 943 O O . LYS A 1 115 ? 6.385 4.757 6.351 1.00 53.78 115 LYS A O 1
ATOM 948 N N . ASN A 1 116 ? 8.246 4.672 7.594 1.00 55.84 116 ASN A N 1
ATOM 949 C CA . ASN A 1 116 ? 9.182 4.304 6.512 1.00 55.84 116 ASN A CA 1
ATOM 950 C C . ASN A 1 116 ? 9.434 2.800 6.332 1.00 55.84 116 ASN A C 1
ATOM 952 O O . ASN A 1 116 ? 10.110 2.403 5.387 1.00 55.84 116 ASN A O 1
ATOM 956 N N . SER A 1 117 ? 8.830 1.944 7.155 1.00 53.00 117 SER A N 1
ATOM 957 C CA . SER A 1 117 ? 8.842 0.482 6.969 1.00 53.00 117 SER A CA 1
ATOM 958 C C . SER A 1 117 ? 8.245 0.007 5.631 1.00 53.00 117 SER A C 1
ATOM 960 O O . SER A 1 117 ? 8.357 -1.167 5.292 1.00 53.00 117 SER A O 1
ATOM 962 N N . ARG A 1 118 ? 7.602 0.914 4.886 1.00 50.72 118 ARG A N 1
ATOM 963 C CA . ARG A 1 118 ? 6.770 0.677 3.696 1.00 50.72 118 ARG A CA 1
ATOM 964 C C . ARG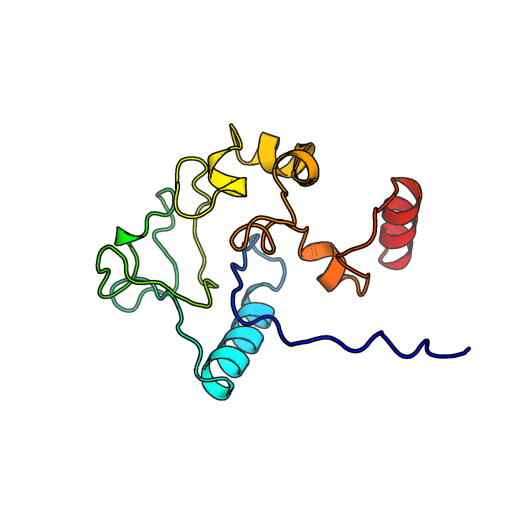 A 1 118 ? 7.501 0.930 2.364 1.00 50.72 118 ARG A C 1
ATOM 966 O O . ARG A 1 118 ? 6.869 0.918 1.320 1.00 50.72 118 ARG A O 1
ATOM 973 N N . VAL A 1 119 ? 8.805 1.212 2.411 1.00 52.22 119 VAL A N 1
ATOM 974 C CA . VAL A 1 119 ? 9.630 1.702 1.276 1.00 52.22 119 VAL A CA 1
ATOM 975 C C . VAL A 1 119 ? 10.514 0.602 0.685 1.00 52.22 119 VAL A C 1
ATOM 977 O O . VAL A 1 119 ? 11.234 0.812 -0.285 1.00 52.22 119 VAL A O 1
ATOM 980 N N . LYS A 1 120 ? 10.480 -0.596 1.272 1.00 53.50 120 LYS A N 1
ATOM 981 C CA . LYS A 1 120 ? 11.249 -1.733 0.771 1.00 53.50 120 LYS A CA 1
ATOM 982 C C . LYS A 1 120 ? 10.584 -2.317 -0.465 1.00 53.50 120 LYS A C 1
ATOM 984 O O . LYS A 1 120 ? 9.361 -2.389 -0.513 1.00 53.50 120 LYS A O 1
ATOM 989 N N . ASN A 1 121 ? 11.412 -2.734 -1.420 1.00 52.59 121 ASN A N 1
ATOM 990 C CA . ASN A 1 121 ? 10.982 -3.297 -2.688 1.00 52.59 121 ASN A CA 1
ATOM 991 C C . ASN A 1 121 ? 10.041 -4.502 -2.465 1.00 52.59 121 ASN A C 1
ATOM 993 O O . ASN A 1 121 ? 10.511 -5.548 -2.006 1.00 52.59 121 ASN A O 1
ATOM 997 N N . PRO A 1 122 ? 8.732 -4.375 -2.744 1.00 49.22 122 PRO A N 1
ATOM 998 C CA . PRO A 1 122 ? 7.786 -5.461 -2.535 1.00 49.22 122 PRO A CA 1
ATOM 999 C C . PRO A 1 122 ? 8.010 -6.618 -3.515 1.00 49.22 122 PRO A C 1
ATOM 1001 O O . PRO A 1 122 ? 7.735 -7.752 -3.141 1.00 49.22 122 PRO A O 1
ATOM 1004 N N . THR A 1 123 ? 8.607 -6.381 -4.694 1.00 48.31 123 THR A N 1
ATOM 1005 C CA . THR A 1 123 ? 8.826 -7.467 -5.663 1.00 48.31 123 THR A CA 1
ATOM 1006 C C . THR A 1 123 ? 9.830 -8.506 -5.176 1.00 48.31 123 THR A C 1
ATOM 1008 O O . THR A 1 123 ? 9.756 -9.653 -5.585 1.00 48.31 123 THR A O 1
ATOM 1011 N N . TRP A 1 124 ? 10.715 -8.167 -4.233 1.00 55.38 124 TRP A N 1
ATOM 1012 C CA . TRP A 1 124 ? 11.635 -9.150 -3.648 1.00 55.38 124 TRP A CA 1
ATOM 1013 C C . TRP A 1 124 ? 10.907 -10.211 -2.810 1.00 55.38 124 TRP A C 1
ATOM 1015 O O . TRP A 1 124 ? 11.299 -11.373 -2.805 1.00 55.38 124 TRP A O 1
ATOM 1025 N N . PHE A 1 125 ? 9.813 -9.815 -2.147 1.00 51.91 125 PHE A N 1
ATOM 1026 C CA . PHE A 1 125 ? 8.915 -10.753 -1.474 1.00 51.91 125 PHE A CA 1
ATOM 1027 C C . PHE A 1 125 ? 8.131 -11.599 -2.485 1.00 51.91 125 PHE A C 1
ATOM 1029 O O . PHE A 1 125 ? 7.942 -12.789 -2.252 1.00 51.91 125 PHE A O 1
ATOM 1036 N N . ASP A 1 126 ? 7.719 -11.007 -3.610 1.00 51.16 126 ASP A N 1
ATOM 1037 C CA . ASP A 1 126 ? 6.972 -11.716 -4.659 1.00 51.16 126 ASP A CA 1
ATOM 1038 C C . ASP A 1 126 ? 7.798 -12.846 -5.313 1.00 51.16 126 ASP A C 1
ATOM 1040 O O . ASP A 1 126 ? 7.222 -13.817 -5.795 1.00 51.16 126 ASP A O 1
ATOM 1044 N N . PHE A 1 127 ? 9.134 -12.774 -5.251 1.00 53.56 127 PHE A N 1
ATOM 1045 C CA . PHE A 1 127 ? 10.058 -13.834 -5.684 1.00 53.56 127 PHE A CA 1
ATOM 1046 C C . PHE A 1 127 ? 10.473 -14.812 -4.566 1.00 53.56 127 PHE A C 1
ATOM 1048 O O . PHE A 1 127 ? 11.351 -15.643 -4.764 1.00 53.56 127 PHE A O 1
ATOM 1055 N N . GLY A 1 128 ? 9.867 -14.724 -3.377 1.00 54.34 128 GLY A N 1
ATOM 1056 C CA . GLY A 1 128 ? 10.159 -15.629 -2.259 1.00 54.34 128 GLY A CA 1
ATOM 1057 C C . GLY A 1 128 ? 11.415 -15.284 -1.450 1.00 54.34 128 GLY A C 1
ATOM 1058 O O . GLY A 1 128 ? 11.773 -16.033 -0.541 1.00 54.34 128 GLY A O 1
ATOM 1059 N N . TYR A 1 129 ? 12.061 -14.143 -1.711 1.00 58.62 129 TYR A N 1
ATOM 1060 C CA . TYR A 1 129 ? 13.260 -13.725 -0.987 1.00 58.62 129 TYR A CA 1
ATOM 1061 C C . TYR A 1 129 ? 12.948 -12.782 0.189 1.00 58.62 129 TYR A C 1
ATOM 1063 O O . TYR A 1 129 ? 11.934 -12.079 0.258 1.00 58.62 129 TYR A O 1
ATOM 1071 N N . ASN A 1 130 ? 13.863 -12.736 1.158 1.00 57.00 130 ASN A N 1
ATOM 1072 C CA . ASN A 1 130 ? 13.733 -11.897 2.343 1.00 57.00 130 ASN A CA 1
ATOM 1073 C C . ASN A 1 130 ? 13.892 -10.410 1.987 1.00 57.00 130 ASN A C 1
ATOM 1075 O O . ASN A 1 130 ? 14.983 -9.923 1.693 1.00 57.00 130 ASN A O 1
ATOM 1079 N N . ASN A 1 131 ? 12.800 -9.649 2.092 1.00 55.03 131 ASN A N 1
ATOM 1080 C CA . ASN A 1 131 ? 12.761 -8.211 1.801 1.00 55.03 131 ASN A CA 1
ATOM 1081 C C . ASN A 1 131 ? 13.607 -7.336 2.747 1.00 55.03 131 ASN A C 1
ATOM 1083 O O . ASN A 1 131 ? 13.566 -6.105 2.655 1.00 55.03 131 ASN A O 1
ATOM 1087 N N . ARG A 1 132 ? 14.333 -7.929 3.701 1.00 51.53 132 ARG A N 1
ATOM 1088 C CA . ARG A 1 132 ? 15.257 -7.226 4.594 1.00 51.53 132 ARG A CA 1
ATOM 1089 C C . ARG A 1 132 ? 16.718 -7.335 4.191 1.00 51.53 132 ARG A C 1
ATOM 1091 O O . ARG A 1 132 ? 17.484 -6.524 4.711 1.00 51.53 132 ARG A O 1
ATOM 1098 N N . ASP A 1 133 ? 17.069 -8.245 3.291 1.00 59.88 133 ASP A N 1
ATOM 1099 C CA . ASP A 1 133 ? 18.462 -8.497 2.944 1.00 59.88 133 ASP A CA 1
ATOM 1100 C C . ASP A 1 133 ? 19.010 -7.445 1.975 1.00 59.88 133 ASP A C 1
ATOM 1102 O O . ASP A 1 133 ? 18.305 -6.890 1.124 1.00 59.88 133 ASP A O 1
ATOM 1106 N N . ASN A 1 134 ? 20.300 -7.141 2.127 1.00 55.34 134 ASN A N 1
ATOM 1107 C CA . ASN A 1 134 ? 21.014 -6.306 1.175 1.00 55.34 134 ASN A CA 1
ATOM 1108 C C . ASN A 1 134 ? 21.277 -7.133 -0.083 1.00 55.34 134 ASN A C 1
ATOM 1110 O O . ASN A 1 134 ? 22.274 -7.835 -0.161 1.00 55.34 134 ASN A O 1
ATOM 1114 N N . CYS A 1 135 ? 20.383 -7.023 -1.063 1.00 55.00 135 CYS A N 1
ATOM 1115 C CA . CYS A 1 135 ? 20.588 -7.592 -2.391 1.00 55.00 135 CYS A CA 1
ATOM 1116 C C . CYS A 1 135 ? 21.876 -7.019 -3.012 1.00 55.00 135 CYS A C 1
ATOM 1118 O O . CYS A 1 135 ? 22.007 -5.788 -3.117 1.00 55.00 135 CYS A O 1
ATOM 1120 N N . SER A 1 136 ? 22.823 -7.895 -3.356 1.00 61.91 136 SER A N 1
ATOM 1121 C CA . SER A 1 136 ? 23.929 -7.598 -4.267 1.00 61.91 136 SER A CA 1
ATOM 1122 C C . SER A 1 136 ? 23.477 -7.794 -5.717 1.00 61.91 136 SER A C 1
ATOM 1124 O O . SER A 1 136 ? 22.563 -8.567 -5.997 1.00 61.91 136 SER A O 1
ATOM 1126 N N . GLU A 1 137 ? 24.131 -7.118 -6.660 1.00 59.56 137 GLU A N 1
ATOM 1127 C CA . GLU A 1 137 ? 23.853 -7.263 -8.100 1.00 59.56 137 GLU A CA 1
ATOM 1128 C C . GLU A 1 137 ? 23.950 -8.730 -8.562 1.00 59.56 137 GLU A C 1
ATOM 1130 O O . GLU A 1 137 ? 23.159 -9.210 -9.375 1.00 59.56 137 GLU A O 1
ATOM 1135 N N . GLN A 1 138 ? 24.860 -9.484 -7.946 1.00 61.88 138 GLN A N 1
ATOM 1136 C CA . GLN A 1 138 ? 25.043 -10.913 -8.172 1.00 61.88 138 GLN A CA 1
ATOM 1137 C C . GLN A 1 138 ? 23.825 -11.735 -7.721 1.00 61.88 138 GLN A C 1
ATOM 1139 O O . GLN A 1 138 ? 23.364 -12.595 -8.463 1.00 61.88 138 GLN A O 1
ATOM 1144 N N . GLN A 1 139 ? 23.257 -11.437 -6.547 1.00 61.50 139 GLN A N 1
ATOM 1145 C CA . GLN A 1 139 ? 22.045 -12.103 -6.050 1.00 61.50 139 GLN A CA 1
ATOM 1146 C C . GLN A 1 139 ? 20.820 -11.786 -6.914 1.00 61.50 139 GLN A C 1
ATOM 1148 O O . GLN A 1 139 ? 20.007 -12.669 -7.164 1.00 61.50 139 GLN A O 1
ATOM 1153 N N . TYR A 1 140 ? 20.706 -10.546 -7.396 1.00 60.16 140 TYR A N 1
ATOM 1154 C CA . TYR A 1 140 ? 19.645 -10.142 -8.319 1.00 60.16 140 TYR A CA 1
ATOM 1155 C C . TYR A 1 140 ? 19.723 -10.905 -9.647 1.00 60.16 140 TYR A C 1
ATOM 1157 O O . TYR A 1 140 ? 18.726 -11.437 -10.126 1.00 60.16 140 TYR A O 1
ATOM 1165 N N . THR A 1 141 ? 20.926 -11.006 -10.213 1.00 61.44 141 THR A N 1
ATOM 1166 C CA . THR A 1 141 ? 21.155 -11.679 -11.499 1.00 61.44 141 THR A CA 1
ATOM 1167 C C . THR A 1 141 ? 20.898 -13.185 -11.406 1.00 61.44 141 THR A C 1
ATOM 1169 O O . THR A 1 141 ? 20.324 -13.765 -12.322 1.00 61.44 141 THR A O 1
ATOM 1172 N N . THR A 1 142 ? 21.283 -13.822 -10.297 1.00 66.75 142 THR A N 1
ATOM 1173 C CA . THR A 1 142 ? 20.981 -15.240 -10.046 1.00 66.75 142 THR A CA 1
ATOM 1174 C C . THR A 1 142 ? 19.482 -15.475 -9.892 1.00 66.75 142 THR A C 1
ATOM 1176 O O . THR A 1 142 ? 18.954 -16.369 -10.539 1.00 66.75 142 THR A O 1
ATOM 1179 N N . ALA A 1 143 ? 18.789 -14.639 -9.112 1.00 60.28 143 ALA A N 1
ATOM 1180 C CA . ALA A 1 143 ? 17.344 -14.746 -8.927 1.00 60.28 143 ALA A CA 1
ATOM 1181 C C . ALA A 1 143 ? 16.572 -14.636 -10.251 1.00 60.28 143 ALA A C 1
ATOM 1183 O O . ALA A 1 143 ? 15.638 -15.393 -10.481 1.00 60.28 143 ALA A O 1
ATOM 1184 N N . LEU A 1 144 ? 16.985 -13.735 -11.151 1.00 55.22 144 LEU A N 1
ATOM 1185 C CA . LEU A 1 144 ? 16.377 -13.620 -12.480 1.00 55.22 144 LEU A CA 1
ATOM 1186 C C . LEU A 1 144 ? 16.564 -14.886 -13.328 1.00 55.22 144 LEU A C 1
ATOM 1188 O O . LEU A 1 144 ? 15.620 -15.313 -13.981 1.00 55.22 144 LEU A O 1
ATOM 1192 N N . ARG A 1 145 ? 17.744 -15.517 -13.274 1.00 63.75 145 ARG A N 1
ATOM 1193 C CA . ARG A 1 145 ? 18.018 -16.770 -14.001 1.00 63.75 145 ARG A CA 1
ATOM 1194 C C . ARG A 1 145 ? 17.260 -17.981 -13.468 1.00 63.75 145 ARG A C 1
ATOM 1196 O O . ARG A 1 145 ? 17.143 -18.961 -14.183 1.00 63.75 145 ARG A O 1
ATOM 1203 N N . GLU A 1 146 ? 16.813 -17.956 -12.216 1.00 61.97 146 GLU A N 1
ATOM 1204 C CA . GLU A 1 146 ? 15.989 -19.033 -11.646 1.00 61.97 146 GLU A CA 1
ATOM 1205 C C . GLU A 1 146 ? 14.523 -18.953 -12.109 1.00 61.97 146 GLU A C 1
ATOM 1207 O O . GLU A 1 146 ? 13.759 -19.893 -11.891 1.00 61.97 146 GLU A O 1
ATOM 1212 N N . ILE A 1 147 ? 14.122 -17.828 -12.713 1.00 48.47 147 ILE A N 1
ATOM 1213 C CA . ILE A 1 147 ? 12.740 -17.530 -13.118 1.00 48.47 147 ILE A CA 1
ATOM 1214 C C . ILE A 1 147 ? 12.559 -17.612 -14.645 1.00 48.47 147 ILE A C 1
ATOM 1216 O O . ILE A 1 147 ? 11.436 -17.824 -15.107 1.00 48.47 147 ILE A O 1
ATOM 1220 N N . GLU A 1 148 ? 13.638 -17.440 -15.413 1.00 42.41 148 GLU A N 1
ATOM 1221 C CA . GLU A 1 148 ? 13.705 -17.714 -16.860 1.00 42.41 148 GLU A CA 1
ATOM 1222 C C . GLU A 1 148 ? 13.870 -19.213 -17.150 1.00 42.41 148 GLU A C 1
ATOM 1224 O O . GLU A 1 148 ? 13.209 -19.688 -18.103 1.00 42.41 148 GLU A O 1
#

InterPro domains:
  IPR009729 Galactose-3-O-sulfotransferase [PF06990] (9-86)
  IPR009729 Galactose-3-O-sulfotransferase [PTHR14647] (8-86)
  IPR027417 P-loop containing nucleoside triphosphate hydrolase [G3DSA:3.40.50.300] (11-94)

pLDDT: mean 71.84, std 14.14, range [41.34, 94.69]

Radius of gyration: 16.61 Å; chains: 1; bounding box: 43×46×32 Å

Secondary structure (DSSP, 8-state):
-----PPP-PPP--EE-PPPTTSSHHHHHHHHHHHHHHTT--EE-BSTT-SBS-TTSB--GGGBTT--TT---SEE-SB-B--TT-TTSHHHHT-SSHHHHHHTHHHH--TTSTT-TT-S-THHHHTT--TTS---HHHHHHHHHTT-

Sequence (148 aa):
MDFLTAPPCSPKRHVMFLKTHKTGSTTVQNVMLRYIDKANLTLAVPQEHRVTFVETKMFSPKYIRNYKAGKTYDVITHHLRFNPKEKDFPAFSSAKSLEDFLNNARKYHNARHPKNSRVKNPTWFDFGYNNRDNCSEQQYTTALREIE